Protein AF-A0A0R1HVW6-F1 (afdb_monomer_lite)

pLDDT: mean 89.51, std 16.07, range [41.81, 98.69]

Radius of gyration: 17.13 Å; chains: 1; bounding box: 29×38×64 Å

Secondary structure (DSSP, 8-state):
---SSSS-------PBPGGGS-HHHHHHHHHHHHHHHHHHHHTT--TTGGGSS-HHHHHHHHHHHHHTTTS-HHHHHHHHHHHSHHHHHHHHHHTT--B-TTSSBSSS-HHHHHHHHHHHHHHT-

Organism: NCBI:txid1302272

Structure (mmCIF, N/CA/C/O backbone):
data_AF-A0A0R1HVW6-F1
#
_entry.id   AF-A0A0R1HVW6-F1
#
loop_
_atom_site.group_PDB
_atom_site.id
_atom_site.type_symbol
_atom_site.label_atom_id
_atom_site.label_alt_id
_atom_site.label_comp_id
_atom_site.label_asym_id
_atom_site.label_entity_id
_atom_site.label_seq_id
_atom_site.pdbx_PDB_ins_code
_atom_site.Cartn_x
_atom_site.Cartn_y
_atom_site.Cartn_z
_atom_site.occupancy
_atom_site.B_iso_or_equiv
_atom_site.auth_seq_id
_atom_site.auth_comp_id
_atom_site.auth_asym_id
_atom_site.auth_atom_id
_atom_site.pdbx_PDB_model_num
ATOM 1 N N . MET A 1 1 ? 8.590 -8.593 -50.691 1.00 49.47 1 MET A N 1
ATOM 2 C CA . MET A 1 1 ? 9.335 -8.597 -49.414 1.00 49.47 1 MET A CA 1
ATOM 3 C C . MET A 1 1 ? 9.316 -7.176 -48.836 1.00 49.47 1 MET A C 1
ATOM 5 O O . MET A 1 1 ? 10.301 -6.473 -48.958 1.00 49.47 1 MET A O 1
ATOM 9 N N . LEU A 1 2 ? 8.167 -6.712 -48.315 1.00 50.28 2 LEU A N 1
ATOM 10 C CA . LEU A 1 2 ? 7.961 -5.319 -47.854 1.00 50.28 2 LEU A CA 1
ATOM 11 C C . LEU A 1 2 ? 6.830 -5.217 -46.795 1.00 50.28 2 LEU A C 1
ATOM 13 O O . LEU A 1 2 ? 6.053 -4.275 -46.792 1.00 50.28 2 LEU A O 1
ATOM 17 N N . TYR A 1 3 ? 6.716 -6.203 -45.897 1.00 41.81 3 TYR A N 1
ATOM 18 C CA . TYR A 1 3 ? 5.667 -6.247 -44.855 1.00 41.81 3 TYR A CA 1
ATOM 19 C C . TYR A 1 3 ? 6.234 -6.455 -43.439 1.00 41.81 3 TYR A C 1
ATOM 21 O O . TYR A 1 3 ? 5.666 -7.198 -42.650 1.00 41.81 3 TYR A O 1
ATOM 29 N N . LYS A 1 4 ? 7.396 -5.873 -43.107 1.00 51.12 4 LYS A N 1
ATOM 30 C CA . LYS A 1 4 ? 8.020 -6.088 -41.780 1.00 51.12 4 LYS A CA 1
ATOM 31 C C . LYS A 1 4 ? 8.587 -4.845 -41.080 1.00 51.12 4 LYS A C 1
ATOM 33 O O . LYS A 1 4 ? 9.366 -4.996 -40.152 1.00 51.12 4 LYS A O 1
ATOM 38 N N . LEU A 1 5 ? 8.232 -3.627 -41.494 1.00 48.53 5 LEU A N 1
ATOM 39 C CA . LEU A 1 5 ? 8.921 -2.415 -41.007 1.00 48.53 5 LEU A CA 1
ATOM 40 C C . LEU A 1 5 ? 8.005 -1.261 -40.564 1.00 48.53 5 LEU A C 1
ATOM 42 O O . LEU A 1 5 ? 8.422 -0.107 -40.611 1.00 48.53 5 LEU A O 1
ATOM 46 N N . LYS A 1 6 ? 6.761 -1.522 -40.139 1.00 45.28 6 LYS A N 1
ATOM 47 C CA . LYS A 1 6 ? 5.896 -0.431 -39.638 1.00 45.28 6 LYS A CA 1
ATOM 48 C C . LYS A 1 6 ? 4.909 -0.795 -38.533 1.00 45.28 6 LYS A C 1
ATOM 50 O O . LYS A 1 6 ? 3.967 -0.058 -38.275 1.00 45.28 6 LYS A O 1
ATOM 55 N N . GLU A 1 7 ? 5.155 -1.904 -37.866 1.00 45.38 7 GLU A N 1
ATOM 56 C CA . GLU A 1 7 ? 4.554 -2.219 -36.576 1.00 45.38 7 GLU A CA 1
ATOM 57 C C . GLU A 1 7 ? 5.743 -2.272 -35.603 1.00 45.38 7 GLU A C 1
ATOM 59 O O . GLU A 1 7 ? 6.855 -2.544 -36.054 1.00 45.38 7 GLU A O 1
ATOM 64 N N . TRP A 1 8 ? 5.553 -2.054 -34.304 1.00 43.38 8 TRP A N 1
ATOM 65 C CA . TRP A 1 8 ? 6.618 -2.084 -33.281 1.00 43.38 8 TRP A CA 1
ATOM 66 C C . TRP A 1 8 ? 7.477 -0.809 -33.154 1.00 43.38 8 TRP A C 1
ATOM 68 O O . TRP A 1 8 ? 8.690 -0.868 -32.990 1.00 43.38 8 TRP A O 1
ATOM 78 N N . SER A 1 9 ? 6.848 0.369 -33.128 1.00 44.81 9 SER A N 1
ATOM 79 C CA . SER A 1 9 ? 7.385 1.505 -32.352 1.00 44.81 9 SER A CA 1
ATOM 80 C C . SER A 1 9 ? 6.466 1.871 -31.185 1.00 44.81 9 SER A C 1
ATOM 82 O O . SER A 1 9 ? 6.328 3.040 -30.829 1.00 44.81 9 SER A O 1
ATOM 84 N N . MET A 1 10 ? 5.813 0.869 -30.591 1.00 47.53 10 MET A N 1
ATOM 85 C CA . MET A 1 10 ? 5.357 1.004 -29.217 1.00 47.53 10 MET A CA 1
ATOM 86 C C . MET A 1 10 ? 6.615 0.810 -28.381 1.00 47.53 10 MET A C 1
ATOM 88 O O . MET A 1 10 ? 7.146 -0.297 -28.300 1.00 47.53 10 MET A O 1
ATOM 92 N N . VAL A 1 11 ? 7.162 1.902 -27.851 1.00 47.31 11 VAL A N 1
ATOM 93 C CA . VAL A 1 11 ? 8.126 1.808 -26.757 1.00 47.31 11 VAL A CA 1
ATOM 94 C C . VAL A 1 11 ? 7.380 1.067 -25.654 1.00 47.31 11 VAL A C 1
ATOM 96 O O . VAL A 1 11 ? 6.556 1.667 -24.969 1.00 47.31 11 VAL A O 1
ATOM 99 N N . MET A 1 12 ? 7.587 -0.247 -25.530 1.00 51.22 12 MET A N 1
ATOM 100 C CA . MET A 1 12 ? 7.237 -0.935 -24.297 1.00 51.22 12 MET A CA 1
ATOM 101 C C . MET A 1 12 ? 8.105 -0.255 -23.250 1.00 51.22 12 MET A C 1
ATOM 103 O O . MET A 1 12 ? 9.322 -0.452 -23.242 1.00 51.22 12 MET A O 1
ATOM 107 N N . GLN A 1 13 ? 7.518 0.636 -22.448 1.00 56.88 13 GLN A N 1
ATOM 108 C CA . GLN A 1 13 ? 8.191 1.075 -21.238 1.00 56.88 13 GLN A CA 1
ATOM 109 C C . GLN A 1 13 ? 8.536 -0.201 -20.488 1.00 56.88 13 GLN A C 1
ATOM 111 O O . GLN A 1 13 ? 7.664 -1.020 -20.205 1.00 56.88 13 GLN A O 1
ATOM 116 N N . GLN A 1 14 ? 9.832 -0.423 -20.308 1.00 65.19 14 GLN A N 1
ATOM 117 C CA . GLN A 1 14 ? 10.320 -1.605 -19.630 1.00 65.19 14 GLN A CA 1
ATOM 118 C C . GLN A 1 14 ? 9.778 -1.518 -18.205 1.00 65.19 14 GLN A C 1
ATOM 120 O O . GLN A 1 14 ? 10.087 -0.561 -17.498 1.00 65.19 14 GLN A O 1
ATOM 125 N N . ALA A 1 15 ? 8.886 -2.441 -17.846 1.00 84.56 15 ALA A N 1
ATOM 126 C CA . ALA A 1 15 ? 8.250 -2.430 -16.541 1.00 84.56 15 ALA A CA 1
ATOM 127 C C . ALA A 1 15 ? 9.331 -2.531 -15.457 1.00 84.56 15 ALA A C 1
ATOM 129 O O . ALA A 1 15 ? 10.195 -3.407 -15.513 1.00 84.56 15 ALA A O 1
ATOM 130 N N . MET A 1 16 ? 9.292 -1.602 -14.509 1.00 93.81 16 MET A N 1
ATOM 131 C CA . MET A 1 16 ? 10.230 -1.507 -13.396 1.00 93.81 16 MET A CA 1
ATOM 132 C C . MET A 1 16 ? 9.620 -2.172 -12.166 1.00 93.81 16 MET A C 1
ATOM 134 O O . MET A 1 16 ? 8.414 -2.071 -11.944 1.00 93.81 16 MET A O 1
ATOM 138 N N . LEU A 1 17 ? 10.433 -2.826 -11.343 1.00 96.81 17 LEU A N 1
ATOM 139 C CA . LEU A 1 17 ? 9.992 -3.227 -10.007 1.00 96.81 17 LEU A CA 1
ATOM 140 C C . LEU A 1 17 ? 9.903 -1.997 -9.095 1.00 96.81 17 LEU A C 1
ATOM 142 O O . LEU A 1 17 ? 10.533 -0.969 -9.345 1.00 96.81 17 LEU A O 1
ATOM 146 N N . PHE A 1 18 ? 9.106 -2.094 -8.030 1.00 97.50 18 PHE A N 1
ATOM 147 C CA . PHE A 1 18 ? 8.847 -0.971 -7.125 1.00 97.50 18 PHE A CA 1
ATOM 148 C C . PHE A 1 18 ? 10.130 -0.359 -6.527 1.00 97.50 18 PHE A C 1
ATOM 150 O O . PHE A 1 18 ? 10.253 0.861 -6.411 1.00 97.50 18 PHE A O 1
ATOM 157 N N . ASP A 1 19 ? 11.115 -1.188 -6.182 1.00 96.31 19 ASP A N 1
ATOM 158 C CA . ASP A 1 19 ? 12.400 -0.767 -5.612 1.00 96.31 19 ASP A CA 1
ATOM 159 C C . ASP A 1 19 ? 13.333 -0.075 -6.623 1.00 96.31 19 ASP A C 1
ATOM 161 O O . ASP A 1 19 ? 14.306 0.562 -6.223 1.00 96.31 19 ASP A O 1
ATOM 165 N N . GLN A 1 20 ? 13.017 -0.153 -7.917 1.00 96.88 20 GLN A N 1
ATOM 166 C CA . GLN A 1 20 ? 13.751 0.509 -8.997 1.00 96.88 20 GLN A CA 1
ATOM 167 C C . GLN A 1 20 ? 13.196 1.901 -9.326 1.00 96.88 20 GLN A C 1
ATOM 169 O O . GLN A 1 20 ? 13.842 2.662 -10.048 1.00 96.88 20 GLN A O 1
ATOM 174 N N . LEU A 1 21 ? 11.997 2.228 -8.840 1.00 96.94 21 LEU A N 1
ATOM 175 C CA . LEU A 1 21 ? 11.375 3.534 -9.033 1.00 96.94 21 LEU A CA 1
ATOM 176 C C . LEU A 1 21 ? 12.129 4.629 -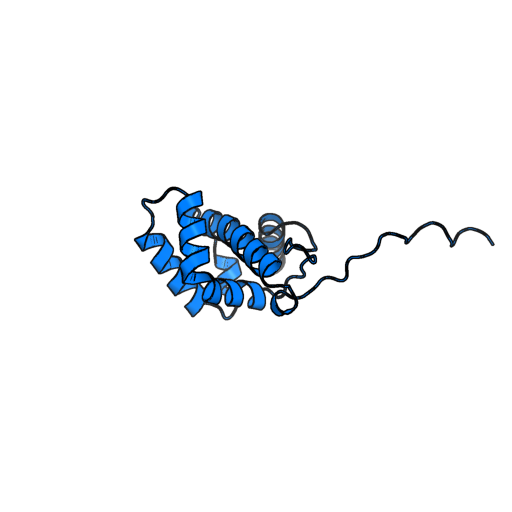8.268 1.00 96.94 21 LEU A C 1
ATOM 178 O O . LEU A 1 21 ? 12.695 4.388 -7.201 1.00 96.94 21 LEU A O 1
ATOM 182 N N . ASP A 1 22 ? 12.081 5.858 -8.785 1.00 97.81 22 ASP A N 1
ATOM 183 C CA . ASP A 1 22 ? 12.529 7.019 -8.018 1.00 97.81 22 ASP A CA 1
ATOM 184 C C . ASP A 1 22 ? 11.586 7.321 -6.839 1.00 97.81 22 ASP A C 1
ATOM 186 O O . ASP A 1 22 ? 10.488 6.769 -6.718 1.00 97.81 22 ASP A O 1
ATOM 190 N N . GLU A 1 23 ? 12.018 8.206 -5.940 1.00 97.31 23 GLU A N 1
ATOM 191 C CA . GLU A 1 23 ? 11.271 8.490 -4.716 1.00 97.31 23 GLU A CA 1
ATOM 192 C C . GLU A 1 23 ? 9.857 9.034 -4.986 1.00 97.31 23 GLU A C 1
ATOM 194 O O . GLU A 1 23 ? 8.902 8.683 -4.285 1.00 97.31 23 GLU A O 1
ATOM 199 N N . GLU A 1 24 ? 9.704 9.881 -6.006 1.00 97.56 24 GLU A N 1
ATOM 200 C CA . GLU A 1 24 ? 8.419 10.486 -6.336 1.00 97.56 24 GLU A CA 1
ATOM 201 C C . GLU A 1 24 ? 7.461 9.442 -6.921 1.00 97.56 24 GLU A C 1
ATOM 203 O O . GLU A 1 24 ? 6.285 9.400 -6.544 1.00 97.56 24 GLU A O 1
ATOM 208 N N . ALA A 1 25 ? 7.960 8.579 -7.803 1.00 97.88 25 ALA A N 1
ATOM 209 C CA . ALA A 1 25 ? 7.229 7.463 -8.378 1.00 97.88 25 ALA A CA 1
ATOM 210 C C . ALA A 1 25 ? 6.835 6.435 -7.308 1.00 97.88 25 ALA A C 1
ATOM 212 O O . ALA A 1 25 ? 5.676 6.022 -7.271 1.00 97.88 25 ALA A O 1
ATOM 213 N N . GLN A 1 26 ? 7.726 6.093 -6.371 1.00 98.50 26 GLN A N 1
ATOM 214 C CA . GLN A 1 26 ? 7.380 5.236 -5.231 1.00 98.50 26 GLN A CA 1
ATOM 215 C C . GLN A 1 26 ? 6.269 5.846 -4.379 1.00 98.50 26 GLN A C 1
ATOM 217 O O . GLN A 1 26 ? 5.331 5.150 -3.995 1.00 98.50 26 GLN A O 1
ATOM 222 N N . ARG A 1 27 ? 6.333 7.152 -4.093 1.00 98.12 27 ARG A N 1
ATOM 223 C CA . ARG A 1 27 ? 5.279 7.836 -3.334 1.00 98.12 27 ARG A CA 1
ATOM 224 C C . ARG A 1 27 ? 3.934 7.779 -4.064 1.00 98.12 27 ARG A C 1
ATOM 226 O O . ARG A 1 27 ? 2.923 7.504 -3.425 1.00 98.12 27 ARG A O 1
ATOM 233 N N . ARG A 1 28 ? 3.913 7.996 -5.386 1.00 98.12 28 ARG A N 1
ATOM 234 C CA . ARG A 1 28 ? 2.687 7.878 -6.200 1.00 98.12 28 ARG A CA 1
ATOM 235 C C . ARG A 1 28 ? 2.136 6.453 -6.208 1.00 98.12 28 ARG A C 1
ATOM 237 O O . ARG A 1 28 ? 0.932 6.276 -6.037 1.00 98.12 28 ARG A O 1
ATOM 244 N N . ALA A 1 29 ? 3.004 5.455 -6.349 1.00 98.44 29 ALA A N 1
ATOM 245 C CA . ALA A 1 29 ? 2.628 4.046 -6.290 1.00 98.44 29 ALA A CA 1
ATOM 246 C C . ALA A 1 29 ? 2.009 3.684 -4.928 1.00 98.44 29 ALA A C 1
ATOM 248 O O . ALA A 1 29 ? 0.944 3.071 -4.884 1.00 98.44 29 ALA A O 1
ATOM 249 N N . VAL A 1 30 ? 2.616 4.138 -3.824 1.00 98.69 30 VAL A N 1
ATOM 250 C CA . VAL A 1 30 ? 2.088 3.962 -2.459 1.00 98.69 30 VAL A CA 1
ATOM 251 C C . VAL A 1 30 ? 0.725 4.630 -2.296 1.00 98.69 30 VAL A C 1
ATOM 253 O O . VAL A 1 30 ? -0.205 3.995 -1.805 1.00 98.69 30 VAL A O 1
ATOM 256 N N . GLN A 1 31 ? 0.573 5.878 -2.742 1.00 98.38 31 GLN A N 1
ATOM 257 C CA . GLN A 1 31 ? -0.699 6.599 -2.654 1.00 98.38 31 GLN A CA 1
ATOM 258 C C . GLN A 1 31 ? -1.811 5.891 -3.444 1.00 98.38 31 GLN A C 1
ATOM 260 O O . GLN A 1 31 ? -2.912 5.699 -2.930 1.00 98.38 31 GLN A O 1
ATOM 265 N N . SER A 1 32 ? -1.517 5.465 -4.677 1.00 98.19 32 SER A N 1
ATOM 266 C CA . SER A 1 32 ? -2.466 4.731 -5.520 1.00 98.19 32 SER A CA 1
ATOM 267 C C . SER A 1 32 ? -2.847 3.379 -4.911 1.00 98.19 32 SER A C 1
ATOM 269 O O . SER A 1 32 ? -4.025 3.022 -4.900 1.00 98.19 32 SER A O 1
ATOM 271 N N . PHE A 1 33 ? -1.877 2.646 -4.360 1.00 98.62 33 PHE A N 1
ATOM 272 C CA . PHE A 1 33 ? -2.142 1.381 -3.682 1.00 98.62 33 PHE A CA 1
ATOM 273 C C . PHE A 1 33 ? -2.996 1.574 -2.427 1.00 98.62 33 PHE A C 1
ATOM 275 O O . PHE A 1 33 ? -3.927 0.807 -2.214 1.00 98.62 33 PHE A O 1
ATOM 282 N N . LEU A 1 34 ? -2.741 2.609 -1.619 1.00 98.50 34 LEU A N 1
ATOM 283 C CA . LEU A 1 34 ? -3.527 2.894 -0.414 1.00 98.50 34 LEU A CA 1
ATOM 284 C C . LEU A 1 34 ? -4.996 3.194 -0.725 1.00 98.50 34 LEU A C 1
ATOM 286 O O . LEU A 1 34 ? -5.873 2.722 -0.008 1.00 98.50 34 LEU A O 1
ATOM 290 N N . GLN A 1 35 ? -5.286 3.918 -1.808 1.00 97.81 35 GLN A N 1
ATOM 291 C CA . GLN A 1 35 ? -6.671 4.155 -2.239 1.00 97.81 35 GLN A CA 1
ATOM 292 C C . GLN A 1 35 ? -7.410 2.839 -2.521 1.00 97.81 35 GLN A C 1
ATOM 294 O O . GLN A 1 35 ? -8.527 2.632 -2.046 1.00 97.81 35 GLN A O 1
ATOM 299 N N . PHE A 1 36 ? -6.757 1.927 -3.242 1.00 97.75 36 PHE A N 1
ATOM 300 C CA . PHE A 1 36 ? -7.259 0.576 -3.482 1.00 97.75 36 PHE A CA 1
ATOM 301 C C . PHE A 1 36 ? -7.400 -0.224 -2.173 1.00 97.75 36 PHE A C 1
ATOM 303 O O . PHE A 1 36 ? -8.464 -0.777 -1.886 1.00 97.75 36 PHE A O 1
ATOM 310 N N . TYR A 1 37 ? -6.354 -0.239 -1.347 1.00 98.00 37 TYR A N 1
ATOM 311 C CA . TYR A 1 37 ? -6.291 -1.001 -0.103 1.00 98.00 37 TYR A CA 1
ATOM 312 C C . TYR A 1 37 ? -7.416 -0.607 0.854 1.00 98.00 37 TYR A C 1
ATOM 314 O O . TYR A 1 37 ? -8.081 -1.473 1.414 1.00 98.00 37 TYR A O 1
ATOM 322 N N . LEU A 1 38 ? -7.689 0.691 1.006 1.00 97.12 38 LEU A N 1
ATOM 323 C CA . LEU A 1 38 ? -8.761 1.192 1.868 1.00 97.12 38 LEU A CA 1
ATOM 324 C C . LEU A 1 38 ? -10.154 0.806 1.356 1.00 97.12 38 LEU A C 1
ATOM 326 O O . LEU A 1 38 ? -11.032 0.464 2.153 1.00 97.12 38 LEU A O 1
ATOM 330 N N . ASN A 1 39 ? -10.368 0.817 0.036 1.00 95.38 39 ASN A N 1
ATOM 331 C CA . ASN A 1 39 ? -11.627 0.353 -0.548 1.00 95.38 39 ASN A CA 1
ATOM 332 C C . ASN A 1 39 ? -11.868 -1.138 -0.245 1.00 95.38 39 ASN A C 1
ATOM 334 O O . ASN A 1 39 ? -12.968 -1.536 0.157 1.00 95.38 39 ASN A O 1
ATOM 338 N N . ARG A 1 40 ? -10.815 -1.949 -0.367 1.00 96.25 40 ARG A N 1
ATOM 339 C CA . ARG A 1 40 ? -10.817 -3.379 -0.043 1.00 96.25 40 ARG A CA 1
ATOM 340 C C . ARG A 1 40 ? -10.966 -3.660 1.452 1.00 96.25 40 ARG A C 1
ATOM 342 O O . ARG A 1 40 ? -11.782 -4.493 1.838 1.00 96.25 40 ARG A O 1
ATOM 349 N N . PHE A 1 41 ? -10.287 -2.898 2.304 1.00 95.56 41 PHE A N 1
ATOM 350 C CA . PHE A 1 41 ? -10.427 -2.977 3.757 1.00 95.56 41 PHE A CA 1
ATOM 351 C C . PHE A 1 41 ? -11.879 -2.730 4.195 1.00 95.56 41 PHE A C 1
ATOM 353 O O . PHE A 1 41 ? -12.455 -3.526 4.933 1.00 95.56 41 PHE A O 1
ATOM 360 N N . ARG A 1 42 ? -12.524 -1.678 3.668 1.00 93.81 42 ARG A N 1
ATOM 361 C CA . ARG A 1 42 ? -13.924 -1.332 3.984 1.00 93.81 42 ARG A CA 1
ATOM 362 C C . ARG A 1 42 ? -14.927 -2.411 3.568 1.00 93.81 42 ARG A C 1
ATOM 364 O O . ARG A 1 42 ? -15.988 -2.533 4.175 1.00 93.81 42 ARG A O 1
ATOM 371 N N . THR A 1 43 ? -14.611 -3.165 2.521 1.00 93.81 43 THR A N 1
ATOM 372 C CA . THR A 1 43 ? -15.446 -4.259 2.005 1.00 93.81 43 THR A CA 1
ATOM 373 C C . THR A 1 43 ? -15.046 -5.622 2.573 1.00 93.81 43 THR A C 1
ATOM 375 O O . THR A 1 43 ? -15.578 -6.639 2.136 1.00 93.81 43 THR A O 1
ATOM 378 N N . ASN A 1 44 ? -14.140 -5.652 3.562 1.00 91.62 44 ASN A N 1
ATOM 379 C CA . ASN A 1 44 ? -13.576 -6.867 4.151 1.00 91.62 44 ASN A CA 1
ATOM 380 C C . ASN A 1 44 ? -13.060 -7.851 3.083 1.00 91.62 44 ASN A C 1
ATOM 382 O O . ASN A 1 44 ? -13.279 -9.055 3.183 1.00 91.62 44 ASN A O 1
ATOM 386 N N . SER A 1 45 ? -12.437 -7.304 2.037 1.00 93.50 45 SER A N 1
ATOM 387 C CA . SER A 1 45 ? -12.004 -8.019 0.834 1.00 93.50 45 SER A CA 1
ATOM 388 C C . SER A 1 45 ? -10.488 -7.885 0.649 1.00 93.50 45 SER A C 1
ATOM 390 O O . SER A 1 45 ? -10.032 -7.227 -0.283 1.00 93.50 45 SER A O 1
ATOM 392 N N . LEU A 1 46 ? -9.703 -8.401 1.601 1.00 95.56 46 LEU A N 1
ATOM 393 C CA . LEU A 1 46 ? -8.227 -8.382 1.578 1.00 95.56 46 LEU A CA 1
ATOM 394 C C . LEU A 1 46 ? -7.616 -9.793 1.497 1.00 95.56 46 LEU A C 1
ATOM 396 O O . LEU A 1 46 ? -6.405 -9.961 1.637 1.00 95.56 46 LEU A O 1
ATOM 400 N N . GLU A 1 47 ? -8.436 -10.818 1.281 1.00 93.50 47 GLU A N 1
ATOM 401 C CA . GLU A 1 47 ? -8.053 -12.229 1.282 1.00 93.50 47 GLU A CA 1
ATOM 402 C C . GLU A 1 47 ? -6.950 -12.557 0.272 1.00 93.50 47 GLU A C 1
ATOM 404 O O . GLU A 1 47 ? -6.055 -13.333 0.598 1.00 93.50 47 GLU A O 1
ATOM 409 N N . ILE A 1 48 ? -6.929 -11.919 -0.903 1.00 94.75 48 ILE A N 1
ATOM 410 C CA . ILE A 1 48 ? -5.859 -12.145 -1.889 1.00 94.75 48 ILE A CA 1
ATOM 411 C C . ILE A 1 48 ? -4.501 -11.708 -1.332 1.00 94.75 48 ILE A C 1
ATOM 413 O O . ILE A 1 48 ? -3.501 -12.398 -1.520 1.00 94.75 48 ILE A O 1
ATOM 417 N N . LEU A 1 49 ? -4.452 -10.592 -0.597 1.00 95.44 49 LEU A N 1
ATOM 418 C CA . LEU A 1 49 ? -3.203 -10.090 -0.020 1.00 95.44 49 LEU A CA 1
ATOM 419 C C . LEU A 1 49 ? -2.656 -11.026 1.069 1.00 95.44 49 LEU A C 1
ATOM 421 O O . LEU A 1 49 ? -1.446 -11.083 1.269 1.00 95.44 49 LEU A O 1
ATOM 425 N N . SER A 1 50 ? -3.519 -11.817 1.717 1.00 90.81 50 SER A N 1
ATOM 426 C CA . SER A 1 50 ? -3.101 -12.792 2.734 1.00 90.81 50 SER A CA 1
ATOM 427 C C . SER A 1 50 ? -2.293 -13.973 2.179 1.00 90.81 50 SER A C 1
ATOM 429 O O . SER A 1 50 ? -1.620 -14.664 2.940 1.00 90.81 50 SER A O 1
ATOM 431 N N . ALA A 1 51 ? -2.306 -14.188 0.857 1.00 93.00 51 ALA A N 1
ATOM 432 C CA . ALA A 1 51 ? -1.470 -15.190 0.197 1.00 93.00 51 ALA A CA 1
ATOM 433 C C . ALA A 1 51 ? 0.015 -14.779 0.106 1.00 93.00 51 AL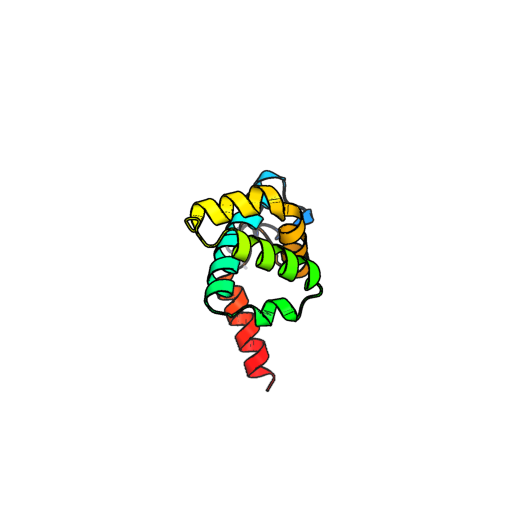A A C 1
ATOM 435 O O . ALA A 1 51 ? 0.864 -15.598 -0.254 1.00 93.00 51 ALA A O 1
ATOM 436 N N . TYR A 1 52 ? 0.339 -13.524 0.429 1.00 95.81 52 TYR A N 1
ATOM 437 C CA . TYR A 1 52 ? 1.688 -12.967 0.375 1.00 95.81 52 TYR A CA 1
ATOM 438 C C . TYR A 1 52 ? 2.298 -12.866 1.784 1.00 95.81 52 TYR A C 1
ATOM 440 O O . TYR A 1 52 ? 1.571 -12.729 2.771 1.00 95.81 52 TYR A O 1
ATOM 448 N N . PRO A 1 53 ? 3.639 -12.896 1.920 1.00 96.25 53 PRO A N 1
ATOM 449 C CA . PRO A 1 53 ? 4.324 -12.856 3.215 1.00 96.25 53 PRO A CA 1
ATOM 450 C C . PRO A 1 53 ? 4.376 -11.429 3.795 1.00 96.25 53 PRO A C 1
ATOM 452 O O . PRO A 1 53 ? 5.451 -10.887 4.033 1.00 96.25 53 PRO A O 1
ATOM 455 N N . VAL A 1 54 ? 3.209 -10.813 3.987 1.00 97.62 54 VAL A N 1
ATOM 456 C CA . VAL A 1 54 ? 3.037 -9.397 4.371 1.00 97.62 54 VAL A CA 1
ATOM 457 C C . VAL A 1 54 ? 2.070 -9.221 5.542 1.00 97.62 54 VAL A C 1
ATOM 459 O O . VAL A 1 54 ? 1.544 -8.134 5.771 1.00 97.62 54 VAL A O 1
ATOM 462 N N . GLN A 1 55 ? 1.795 -10.306 6.275 1.00 97.44 55 GLN A N 1
ATOM 463 C CA . GLN A 1 55 ? 0.818 -10.315 7.363 1.00 97.44 55 GLN A CA 1
ATOM 464 C C . GLN A 1 55 ? 1.116 -9.228 8.402 1.00 97.44 55 GLN A C 1
ATOM 466 O O . GLN A 1 55 ? 0.219 -8.476 8.766 1.00 97.44 55 GLN A O 1
ATOM 471 N N . TYR A 1 56 ? 2.374 -9.115 8.841 1.00 98.00 56 TYR A N 1
ATOM 472 C CA . TYR A 1 56 ? 2.776 -8.108 9.821 1.00 98.00 56 TYR A CA 1
ATOM 473 C C . TYR A 1 56 ? 2.516 -6.688 9.304 1.00 98.00 56 TYR A C 1
ATOM 475 O O . TYR A 1 56 ? 1.905 -5.877 9.995 1.00 98.00 56 TYR A O 1
ATOM 483 N N . GLU A 1 57 ? 2.945 -6.390 8.077 1.00 98.56 57 GLU A N 1
ATOM 484 C CA . GLU A 1 57 ? 2.733 -5.090 7.450 1.00 98.56 57 GLU A CA 1
ATOM 485 C C . GLU A 1 57 ? 1.242 -4.753 7.325 1.00 98.56 57 GLU A C 1
ATOM 487 O O . GLU A 1 57 ? 0.837 -3.646 7.675 1.00 98.56 57 GLU A O 1
ATOM 492 N N . MET A 1 58 ? 0.420 -5.708 6.880 1.00 98.19 58 MET A N 1
ATOM 493 C CA . MET A 1 58 ? -1.028 -5.530 6.777 1.00 98.19 58 MET A CA 1
ATOM 494 C C . MET A 1 58 ? -1.681 -5.300 8.139 1.00 98.19 58 ME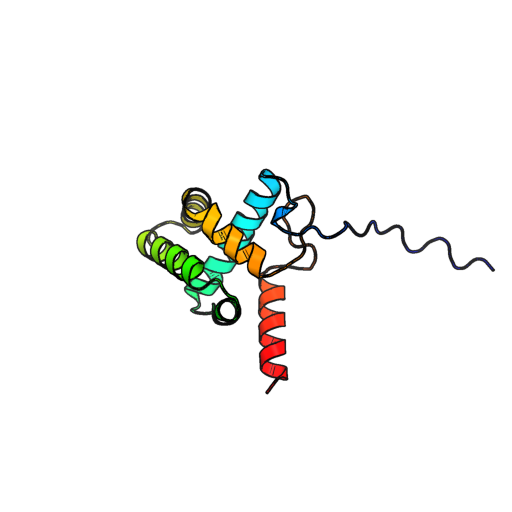T A C 1
ATOM 496 O O . MET A 1 58 ? -2.546 -4.439 8.258 1.00 98.19 58 MET A O 1
ATOM 500 N N . GLU A 1 59 ? -1.289 -6.049 9.170 1.00 98.12 59 GLU A N 1
ATOM 501 C CA . GLU A 1 59 ? -1.831 -5.895 10.522 1.00 98.12 59 GLU A CA 1
ATOM 502 C C . GLU A 1 59 ? -1.537 -4.507 11.097 1.00 98.12 59 GLU A C 1
ATOM 504 O O . GLU A 1 59 ? -2.430 -3.898 11.686 1.00 98.12 59 GLU A O 1
ATOM 509 N N . GLN A 1 60 ? -0.327 -3.980 10.884 1.00 98.56 60 GLN A N 1
ATOM 510 C CA . GLN A 1 60 ? 0.027 -2.623 11.308 1.00 98.56 60 GLN A CA 1
ATOM 511 C C . GLN A 1 60 ? -0.772 -1.562 10.536 1.00 98.56 60 GLN A C 1
ATOM 513 O O . GLN A 1 60 ? -1.444 -0.745 11.157 1.00 98.56 60 GLN A O 1
ATOM 518 N N . VAL A 1 61 ? -0.816 -1.638 9.201 1.00 98.31 61 VAL A N 1
ATOM 519 C CA . VAL A 1 61 ? -1.606 -0.690 8.390 1.00 98.31 61 VAL A CA 1
ATOM 520 C C . VAL A 1 61 ? -3.091 -0.743 8.772 1.00 98.31 61 VAL A C 1
ATOM 522 O O . VAL A 1 61 ? -3.738 0.288 8.927 1.00 98.31 61 VAL A O 1
ATOM 525 N N . ASN A 1 62 ? -3.649 -1.937 8.988 1.00 98.00 62 ASN A N 1
ATOM 526 C CA . ASN A 1 62 ? -5.038 -2.103 9.425 1.00 98.00 62 ASN A CA 1
ATOM 527 C C . ASN A 1 62 ? -5.291 -1.479 10.801 1.00 98.00 62 ASN A C 1
ATOM 529 O O . ASN A 1 62 ? -6.342 -0.872 11.017 1.00 98.00 62 ASN A O 1
ATOM 533 N N . HIS A 1 63 ? -4.346 -1.626 11.730 1.00 98.12 63 HIS A N 1
ATOM 534 C CA . HIS A 1 63 ? -4.425 -0.994 13.041 1.00 98.12 63 HIS A CA 1
ATOM 535 C C . HIS A 1 63 ? -4.506 0.531 12.914 1.00 98.12 63 HIS A C 1
ATOM 537 O O . HIS A 1 63 ? -5.409 1.150 13.484 1.00 98.12 63 HIS A O 1
ATOM 543 N N . ASP A 1 64 ? -3.634 1.125 12.102 1.00 97.88 64 ASP A N 1
ATOM 544 C CA . ASP A 1 64 ? -3.577 2.573 11.914 1.00 97.88 64 ASP A CA 1
ATOM 545 C C . ASP A 1 64 ? -4.793 3.121 11.156 1.00 97.88 64 ASP A C 1
ATOM 547 O O . ASP A 1 64 ? -5.301 4.196 11.498 1.00 97.88 64 ASP A O 1
ATOM 551 N N . VAL A 1 65 ? -5.356 2.354 10.217 1.00 97.50 65 VAL A N 1
ATOM 552 C CA . VAL A 1 65 ? -6.656 2.654 9.595 1.00 97.50 65 VAL A CA 1
ATOM 553 C C . VAL A 1 65 ? -7.763 2.737 10.644 1.00 97.50 65 VAL A C 1
ATOM 555 O O . VAL A 1 65 ? -8.521 3.707 10.659 1.00 97.50 65 VAL A O 1
ATOM 558 N N . VAL A 1 66 ? -7.849 1.763 11.554 1.00 97.19 66 VAL A N 1
ATOM 559 C CA . VAL A 1 66 ? -8.877 1.742 12.608 1.00 97.19 66 VAL A CA 1
ATOM 560 C C . VAL A 1 66 ? -8.710 2.912 13.578 1.00 97.19 66 VAL A C 1
ATOM 562 O O . VAL A 1 66 ? -9.704 3.548 13.941 1.00 97.19 66 VAL A O 1
ATOM 565 N N . LEU A 1 67 ? -7.476 3.248 13.968 1.00 96.88 67 LEU A N 1
ATOM 566 C CA . LEU A 1 67 ? -7.209 4.395 14.843 1.00 96.88 67 LEU A CA 1
ATOM 567 C C . LEU A 1 67 ? -7.602 5.735 14.208 1.00 96.88 67 LEU A C 1
ATOM 569 O O . LEU A 1 67 ? -7.939 6.680 14.922 1.00 96.88 67 LEU A O 1
ATOM 573 N N . ASN A 1 68 ? -7.586 5.815 12.877 1.00 95.25 68 ASN A N 1
ATOM 574 C CA . ASN A 1 68 ? -7.841 7.035 12.118 1.00 95.25 68 ASN A CA 1
ATOM 575 C C . ASN A 1 68 ? -9.161 7.002 11.323 1.00 95.25 68 ASN A C 1
ATOM 577 O O . ASN A 1 68 ? -9.388 7.874 10.487 1.00 95.25 68 ASN A O 1
ATOM 581 N N . GLN A 1 69 ? -10.061 6.052 11.599 1.00 91.06 69 GLN A N 1
ATOM 582 C CA . GLN A 1 69 ? -11.283 5.806 10.811 1.00 91.06 69 GLN A CA 1
ATOM 583 C C . GLN A 1 69 ? -12.286 6.975 10.760 1.00 91.06 69 GLN A C 1
ATOM 585 O O . GLN A 1 69 ? -13.213 6.960 9.955 1.00 91.06 69 GLN A O 1
ATOM 590 N N . SER A 1 70 ? -12.145 7.971 11.638 1.00 93.25 70 SER A N 1
ATOM 591 C CA . SER A 1 70 ? -12.980 9.178 11.642 1.00 93.25 70 SER A CA 1
AT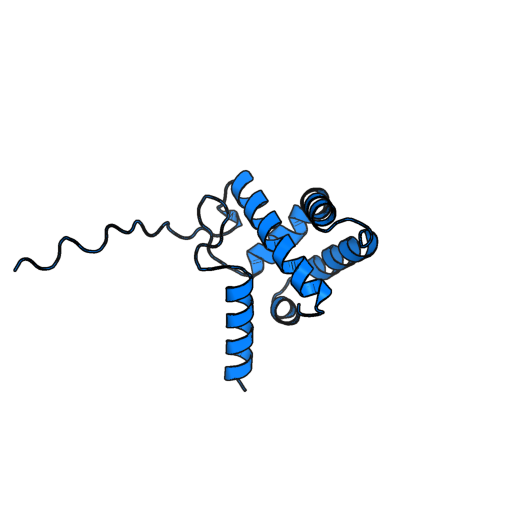OM 592 C C . SER A 1 70 ? -12.544 10.230 10.615 1.00 93.25 70 SER A C 1
ATOM 594 O O . SER A 1 70 ? -13.275 11.201 10.405 1.00 93.25 70 SER A O 1
ATOM 596 N N . ARG A 1 71 ? -11.364 10.069 10.001 1.00 92.44 71 ARG A N 1
ATOM 597 C CA . ARG A 1 71 ? -10.831 10.978 8.977 1.00 92.44 71 ARG A CA 1
ATOM 598 C C . ARG A 1 71 ? -11.564 10.823 7.652 1.00 92.44 71 ARG A C 1
ATOM 600 O O . ARG A 1 71 ? -12.112 9.762 7.353 1.00 92.44 71 ARG A O 1
ATOM 607 N N . GLN A 1 72 ? -11.529 11.874 6.834 1.00 93.56 72 GLN A N 1
ATOM 608 C CA . GLN A 1 72 ? -11.964 11.745 5.444 1.00 93.56 72 GLN A CA 1
ATOM 609 C C . GLN A 1 72 ? -11.012 10.819 4.668 1.00 93.56 72 GLN A C 1
ATOM 611 O O . GLN A 1 72 ? -9.833 10.730 5.026 1.00 93.56 72 GLN A O 1
ATOM 616 N N . PRO A 1 73 ? -11.485 10.129 3.614 1.00 90.69 73 PRO A N 1
ATOM 617 C CA . PRO A 1 73 ? -10.670 9.168 2.871 1.00 90.69 73 PRO A CA 1
ATOM 618 C C . PRO A 1 73 ? -9.335 9.736 2.379 1.00 90.69 73 PRO A C 1
ATOM 620 O O . PRO A 1 73 ? -8.304 9.081 2.509 1.00 90.69 73 PRO A O 1
ATOM 623 N N . GLU A 1 74 ? -9.331 10.962 1.860 1.00 92.94 74 GLU A N 1
ATOM 624 C CA . GLU A 1 74 ? -8.128 11.622 1.353 1.00 92.94 74 GLU A CA 1
ATOM 625 C C . GLU A 1 74 ? -7.137 11.933 2.483 1.00 92.94 74 GLU A C 1
ATOM 627 O O . GLU A 1 74 ? -5.949 11.640 2.364 1.00 92.94 74 GLU A O 1
ATOM 632 N N . GLU A 1 75 ? -7.630 12.439 3.616 1.00 95.56 75 GLU A N 1
ATOM 633 C CA . GLU A 1 75 ? -6.810 12.720 4.802 1.00 95.56 75 GLU A CA 1
ATOM 634 C C . GLU A 1 75 ? -6.218 11.441 5.404 1.00 95.56 75 GLU A C 1
ATOM 636 O O . GLU A 1 75 ? -5.103 11.451 5.927 1.00 95.56 75 GLU A O 1
ATOM 641 N N . LEU A 1 76 ? -6.963 10.334 5.348 1.00 96.44 76 LEU A N 1
ATOM 642 C CA . LEU A 1 76 ? -6.485 9.034 5.797 1.00 96.44 76 LEU A CA 1
ATOM 643 C C . LEU A 1 76 ? -5.365 8.519 4.888 1.00 96.44 76 LEU A C 1
ATOM 645 O O . LEU A 1 76 ? -4.347 8.057 5.394 1.00 96.44 76 LEU A O 1
ATOM 649 N N . VAL A 1 77 ? -5.510 8.635 3.565 1.00 97.12 77 VAL A N 1
ATOM 650 C CA . VAL A 1 77 ? -4.437 8.272 2.626 1.00 97.12 77 VAL A CA 1
ATOM 651 C C . VAL A 1 77 ? -3.183 9.098 2.900 1.00 97.12 77 VAL A C 1
ATOM 653 O O . VAL A 1 77 ? -2.107 8.519 3.026 1.00 97.12 77 VAL A O 1
ATOM 656 N N . ASP A 1 78 ? -3.305 10.417 3.050 1.00 96.12 78 ASP A N 1
ATOM 657 C CA . ASP A 1 78 ? -2.156 11.287 3.325 1.00 96.12 78 ASP A CA 1
ATOM 658 C C . ASP A 1 78 ? -1.466 10.925 4.650 1.00 96.12 78 ASP A C 1
ATOM 660 O O . ASP A 1 78 ? -0.235 10.858 4.716 1.00 96.12 78 ASP A O 1
ATOM 664 N N . GLN A 1 79 ? -2.247 10.611 5.690 1.00 96.19 79 GLN A N 1
ATOM 665 C CA . GLN A 1 79 ? -1.735 10.134 6.976 1.00 96.19 79 GLN A CA 1
ATOM 666 C C . GLN A 1 79 ? -0.943 8.824 6.819 1.00 96.19 79 GLN A C 1
ATOM 668 O O . GLN A 1 79 ? 0.176 8.715 7.320 1.00 96.19 79 GLN A O 1
ATOM 673 N N . LEU A 1 80 ? -1.480 7.841 6.096 1.00 97.75 80 LEU A N 1
ATOM 674 C CA . LEU A 1 80 ? -0.820 6.547 5.885 1.00 97.75 80 LEU A CA 1
ATOM 675 C C . LEU A 1 80 ? 0.412 6.676 4.973 1.00 97.75 80 LEU A C 1
ATOM 677 O O . LEU A 1 80 ? 1.424 6.019 5.198 1.00 97.75 80 LEU A O 1
ATOM 681 N N . VAL A 1 81 ? 0.396 7.572 3.981 1.00 97.56 81 VAL A N 1
ATOM 682 C CA . VAL A 1 81 ? 1.593 7.898 3.184 1.00 97.56 81 VAL A CA 1
ATOM 683 C C . VAL A 1 81 ? 2.678 8.526 4.065 1.00 97.56 81 VAL A C 1
ATOM 685 O O . VAL A 1 81 ? 3.860 8.256 3.863 1.00 97.56 81 VAL A O 1
ATOM 688 N N . ALA A 1 82 ? 2.319 9.361 5.038 1.00 96.31 82 ALA A N 1
ATOM 689 C CA . ALA A 1 82 ? 3.297 10.005 5.910 1.00 96.31 82 ALA A CA 1
ATOM 690 C C . ALA A 1 82 ? 3.909 9.041 6.942 1.00 96.31 82 ALA A C 1
ATOM 692 O O . ALA A 1 82 ? 5.106 9.129 7.220 1.00 96.31 82 ALA A O 1
ATOM 693 N N . HIS A 1 83 ? 3.111 8.126 7.495 1.00 96.19 83 HIS A N 1
ATOM 694 C CA . HIS A 1 83 ? 3.514 7.295 8.634 1.00 96.19 83 HIS A CA 1
ATOM 695 C C . HIS A 1 83 ? 3.854 5.848 8.258 1.00 96.19 83 HIS A C 1
ATOM 697 O O . HIS A 1 83 ? 4.820 5.291 8.784 1.00 96.19 83 HIS A O 1
ATOM 703 N N . ASP A 1 84 ? 3.168 5.287 7.262 1.00 97.75 84 ASP A N 1
ATOM 704 C CA . ASP A 1 84 ? 3.197 3.848 6.980 1.00 97.75 84 ASP A CA 1
ATOM 705 C C . ASP A 1 84 ? 3.827 3.529 5.628 1.00 97.75 84 ASP A C 1
ATOM 707 O O . ASP A 1 84 ? 3.870 2.370 5.214 1.00 97.75 84 ASP A O 1
ATOM 711 N N . ARG A 1 85 ? 4.382 4.529 4.927 1.00 97.69 85 ARG A N 1
ATOM 712 C CA . ARG A 1 85 ? 4.998 4.345 3.601 1.00 97.69 85 ARG A CA 1
ATOM 713 C C . ARG A 1 85 ? 5.958 3.164 3.557 1.00 97.69 85 ARG A C 1
ATOM 715 O O . ARG A 1 85 ? 5.987 2.466 2.548 1.00 97.69 85 ARG A O 1
ATOM 722 N N . SER A 1 86 ? 6.739 2.928 4.611 1.00 98.06 86 SER A N 1
ATOM 723 C CA . SER A 1 86 ? 7.691 1.812 4.651 1.00 98.06 86 SER A CA 1
ATOM 724 C C . SER A 1 86 ? 6.997 0.445 4.704 1.00 98.06 86 SER A C 1
ATOM 726 O O . SER A 1 86 ? 7.418 -0.468 3.995 1.00 98.06 86 SER A O 1
ATOM 728 N N . LEU A 1 87 ? 5.913 0.317 5.474 1.00 98.56 87 LEU A N 1
ATOM 729 C CA . LEU A 1 87 ? 5.088 -0.890 5.558 1.00 98.56 87 LEU A CA 1
ATOM 730 C C . LEU A 1 87 ? 4.375 -1.133 4.228 1.00 98.56 87 LEU A C 1
ATOM 732 O O . LEU A 1 87 ? 4.488 -2.208 3.647 1.00 98.56 87 LEU A O 1
ATOM 736 N N . VAL A 1 88 ? 3.733 -0.100 3.681 1.00 98.62 88 VAL A N 1
ATOM 737 C CA . VAL A 1 88 ? 3.015 -0.193 2.405 1.00 98.62 88 VAL A CA 1
ATOM 738 C C . VAL A 1 88 ? 3.963 -0.524 1.251 1.00 98.62 88 VAL A C 1
ATOM 740 O O . VAL A 1 88 ? 3.643 -1.360 0.412 1.00 98.62 88 VAL A O 1
ATOM 743 N N . SER A 1 89 ? 5.164 0.058 1.232 1.00 98.56 89 SER A N 1
ATOM 744 C CA . SER A 1 89 ? 6.199 -0.271 0.241 1.00 98.56 89 SER A CA 1
ATOM 745 C C . SER A 1 89 ? 6.561 -1.755 0.256 1.00 98.56 89 SER A C 1
ATOM 747 O O . SER A 1 89 ? 6.729 -2.358 -0.798 1.00 98.56 89 SER A O 1
ATOM 749 N N . ARG A 1 90 ? 6.661 -2.368 1.441 1.00 98.56 90 ARG A N 1
ATOM 750 C CA . ARG A 1 90 ? 6.945 -3.805 1.564 1.00 98.56 90 ARG A CA 1
ATOM 751 C C . ARG A 1 90 ? 5.795 -4.658 1.050 1.00 98.56 90 ARG A C 1
ATOM 753 O O . ARG A 1 90 ? 6.063 -5.645 0.369 1.00 98.56 90 ARG A O 1
ATOM 760 N N . ILE A 1 91 ? 4.550 -4.250 1.318 1.00 98.50 91 ILE A N 1
ATOM 761 C CA . ILE A 1 91 ? 3.370 -4.906 0.745 1.00 98.50 91 ILE A CA 1
ATOM 762 C C . ILE A 1 91 ? 3.470 -4.873 -0.780 1.00 98.50 91 ILE A C 1
ATOM 764 O O . ILE A 1 91 ? 3.480 -5.925 -1.409 1.00 98.50 91 ILE A O 1
ATOM 768 N N . ILE A 1 92 ? 3.634 -3.684 -1.368 1.00 98.50 92 ILE A N 1
ATOM 769 C CA . ILE A 1 92 ? 3.697 -3.501 -2.823 1.00 98.50 92 ILE A CA 1
ATOM 770 C C . ILE A 1 92 ? 4.831 -4.322 -3.450 1.00 98.50 92 ILE A C 1
ATOM 772 O O . ILE A 1 92 ? 4.607 -5.008 -4.448 1.00 98.50 92 ILE A O 1
ATOM 776 N N . SER A 1 93 ? 6.029 -4.299 -2.863 1.00 98.25 93 SER A N 1
ATOM 777 C CA . SER A 1 93 ? 7.167 -5.082 -3.356 1.00 98.25 93 SER A CA 1
ATOM 778 C C . SER A 1 93 ? 6.894 -6.588 -3.347 1.00 98.25 93 SER A C 1
ATOM 780 O O . SER A 1 93 ? 7.296 -7.283 -4.278 1.00 98.25 93 SER A O 1
ATOM 782 N N . ALA A 1 94 ? 6.181 -7.105 -2.341 1.00 97.81 94 ALA A N 1
ATOM 783 C CA . ALA A 1 94 ? 5.844 -8.526 -2.261 1.00 97.81 94 ALA A CA 1
ATOM 784 C C . ALA A 1 94 ? 4.858 -8.979 -3.354 1.00 97.81 94 ALA A C 1
ATOM 786 O O . ALA A 1 94 ? 4.867 -10.152 -3.727 1.00 97.81 94 ALA A O 1
ATOM 787 N N . LEU A 1 95 ? 4.047 -8.064 -3.901 1.00 96.50 95 LEU A N 1
ATOM 788 C CA . LEU A 1 95 ? 3.105 -8.365 -4.988 1.00 96.50 95 LEU A CA 1
ATOM 789 C C . LEU A 1 95 ? 3.797 -8.560 -6.344 1.00 96.50 95 LEU A C 1
ATOM 791 O O . LEU A 1 95 ? 3.166 -9.058 -7.278 1.00 96.50 95 LEU A O 1
ATOM 795 N N . ASN A 1 96 ? 5.073 -8.166 -6.457 1.00 95.56 96 ASN A N 1
ATOM 796 C CA . ASN A 1 96 ? 5.914 -8.335 -7.644 1.00 95.56 96 ASN A CA 1
ATOM 797 C C . ASN A 1 96 ? 5.248 -7.838 -8.945 1.00 95.56 96 ASN A C 1
ATOM 799 O O . ASN A 1 96 ? 5.313 -8.490 -9.988 1.00 95.56 96 ASN A O 1
ATOM 803 N N . GLN A 1 97 ? 4.564 -6.693 -8.865 1.00 96.38 97 GLN A N 1
ATOM 804 C CA . GLN A 1 97 ? 3.955 -6.039 -10.021 1.00 96.38 97 GLN A CA 1
ATOM 805 C C . GLN A 1 97 ? 4.947 -5.097 -10.710 1.00 96.38 97 GLN A C 1
ATOM 807 O O . GLN A 1 97 ? 5.835 -4.528 -10.073 1.00 96.38 97 GLN A O 1
ATOM 812 N N . GLY A 1 98 ? 4.784 -4.932 -12.022 1.00 96.69 98 GLY A N 1
ATOM 813 C CA . GLY A 1 98 ? 5.581 -4.005 -12.817 1.00 96.69 98 GLY A CA 1
ATOM 814 C C . GLY A 1 98 ? 4.981 -2.601 -12.832 1.00 96.69 98 GLY A C 1
ATOM 815 O O . GLY A 1 98 ? 3.764 -2.447 -12.943 1.00 96.69 98 GLY A O 1
ATOM 816 N N . PHE A 1 99 ? 5.833 -1.581 -12.812 1.00 97.19 99 PHE A N 1
ATOM 817 C CA . PHE A 1 99 ? 5.470 -0.168 -12.788 1.00 97.19 99 PHE A CA 1
ATOM 818 C C . PHE A 1 99 ? 6.063 0.598 -13.973 1.00 97.19 99 PHE A C 1
ATOM 820 O O . PHE A 1 99 ? 7.140 0.283 -14.480 1.00 97.19 99 PHE A O 1
ATOM 827 N N . MET A 1 100 ? 5.357 1.638 -14.401 1.00 96.50 100 MET A N 1
ATOM 828 C CA . MET A 1 100 ? 5.895 2.694 -15.255 1.00 96.50 100 MET A CA 1
ATOM 829 C C . MET A 1 100 ? 6.784 3.629 -14.426 1.00 96.50 100 MET A C 1
ATOM 831 O O . MET A 1 100 ? 6.636 3.733 -13.208 1.00 96.50 100 MET A O 1
ATOM 835 N N . SER A 1 101 ? 7.653 4.400 -15.085 1.00 95.56 101 SER A N 1
ATOM 836 C CA . SER A 1 101 ? 8.571 5.331 -14.405 1.00 95.56 101 SER A CA 1
ATOM 837 C C . SER A 1 101 ? 7.870 6.438 -13.604 1.00 95.56 101 SER A C 1
ATOM 839 O O . SER A 1 101 ? 8.513 7.135 -12.834 1.00 95.56 101 SER A O 1
ATOM 841 N N . ASN A 1 102 ? 6.561 6.634 -13.789 1.00 95.31 102 ASN A N 1
ATOM 842 C CA . ASN A 1 102 ? 5.751 7.585 -13.025 1.00 95.31 102 ASN A CA 1
ATOM 843 C C . ASN A 1 102 ? 5.098 6.971 -11.767 1.00 95.31 102 ASN A C 1
ATOM 845 O O . ASN A 1 102 ? 4.378 7.680 -11.065 1.00 95.31 102 ASN A O 1
ATOM 849 N N . GLY A 1 103 ? 5.310 5.678 -11.498 1.00 96.44 103 GLY A N 1
ATOM 850 C CA . GLY A 1 103 ? 4.730 4.958 -10.362 1.00 96.44 103 GLY A CA 1
ATOM 851 C C . GLY A 1 103 ? 3.337 4.369 -10.601 1.00 96.44 103 GLY A C 1
ATOM 852 O O . GLY A 1 103 ? 2.771 3.779 -9.685 1.00 96.44 103 GLY A O 1
ATOM 853 N N . ALA A 1 104 ? 2.765 4.498 -11.800 1.00 96.31 104 ALA A N 1
ATOM 854 C CA . ALA A 1 104 ? 1.563 3.750 -12.168 1.00 96.31 104 ALA A CA 1
ATOM 855 C C . ALA A 1 104 ? 1.911 2.278 -12.435 1.00 96.31 104 ALA A C 1
ATOM 857 O O . ALA A 1 104 ? 3.025 1.980 -12.870 1.00 96.31 104 ALA A O 1
ATOM 858 N N . LEU A 1 105 ? 0.962 1.361 -12.223 1.00 95.81 105 LEU A N 1
ATOM 859 C CA . LEU A 1 105 ? 1.113 -0.013 -12.703 1.00 95.81 105 LEU A CA 1
ATOM 860 C C . LEU A 1 105 ? 1.325 -0.016 -14.221 1.00 95.81 105 LEU A C 1
ATOM 862 O O . LEU A 1 105 ? 0.688 0.735 -14.957 1.00 95.81 105 LEU A O 1
ATOM 866 N N . SER A 1 106 ? 2.244 -0.861 -14.676 1.00 95.19 106 SER A N 1
ATOM 867 C CA . SER A 1 106 ? 2.533 -1.050 -16.102 1.00 95.19 106 SER A CA 1
ATOM 868 C C . SER A 1 106 ? 1.443 -1.832 -16.831 1.00 95.19 106 SER A C 1
ATOM 870 O O . SER A 1 106 ? 1.308 -1.687 -18.044 1.00 95.19 106 SER A O 1
ATOM 872 N N . ASP A 1 107 ? 0.654 -2.613 -16.090 1.00 91.62 107 ASP A N 1
ATOM 873 C CA . ASP A 1 107 ? -0.460 -3.393 -16.610 1.00 91.62 107 ASP A CA 1
ATOM 874 C C . ASP A 1 107 ? -1.730 -3.124 -15.788 1.00 91.62 107 ASP A C 1
ATOM 876 O O . ASP A 1 107 ? -1.865 -3.557 -14.643 1.00 91.62 107 ASP A O 1
ATOM 880 N N . GLY A 1 108 ? -2.650 -2.352 -16.368 1.00 93.00 108 GLY A N 1
ATOM 881 C CA . GLY A 1 108 ? -3.966 -2.082 -15.792 1.00 93.00 108 GLY A CA 1
ATOM 882 C C . GLY A 1 108 ? -3.958 -1.274 -14.487 1.00 93.00 108 GLY A C 1
ATOM 883 O O . GLY A 1 108 ? -3.318 -0.231 -14.364 1.00 93.00 108 GLY A O 1
ATOM 884 N N . THR A 1 109 ? -4.775 -1.723 -13.534 1.00 96.44 109 THR A N 1
ATOM 885 C CA . THR A 1 109 ? -5.038 -1.076 -12.240 1.00 96.44 109 THR A CA 1
ATOM 886 C C . THR A 1 109 ? -4.980 -2.099 -11.105 1.00 96.44 109 THR A C 1
ATOM 888 O O . THR A 1 109 ? -5.074 -3.302 -11.343 1.00 96.44 109 THR A O 1
ATOM 891 N N . TRP A 1 110 ? -4.898 -1.635 -9.855 1.00 97.50 110 TRP A N 1
ATOM 892 C CA . TRP A 1 110 ? -4.973 -2.528 -8.695 1.00 97.50 110 TRP A CA 1
ATOM 893 C C . TRP A 1 110 ? -6.306 -3.279 -8.607 1.00 97.50 110 TRP A C 1
ATOM 895 O O . TRP A 1 110 ? -6.319 -4.443 -8.222 1.00 97.50 110 TRP A O 1
ATOM 905 N N . GLU A 1 111 ? -7.410 -2.644 -9.011 1.00 96.19 111 GLU A N 1
ATOM 906 C CA . GLU A 1 111 ? -8.730 -3.282 -9.049 1.00 96.19 111 GLU A CA 1
ATOM 907 C C . GLU A 1 111 ? -8.749 -4.440 -10.057 1.00 96.19 111 GLU A C 1
ATOM 909 O O . GLU A 1 111 ? -9.049 -5.569 -9.676 1.00 96.19 111 GLU A O 1
ATOM 914 N N . SER A 1 112 ? -8.312 -4.200 -11.301 1.00 95.81 112 SER A N 1
ATOM 915 C CA . SER A 1 112 ? -8.242 -5.250 -12.330 1.00 95.81 112 SER A CA 1
ATOM 916 C C . SER A 1 112 ? -7.246 -6.359 -11.982 1.00 95.81 112 SER A C 1
ATOM 918 O O . SER A 1 112 ? -7.486 -7.524 -12.284 1.00 95.81 112 SER A O 1
ATOM 920 N N . TRP A 1 113 ? -6.128 -6.013 -11.335 1.00 96.00 113 TRP A N 1
ATOM 921 C CA . TRP A 1 113 ? -5.176 -7.002 -10.832 1.00 96.00 113 TRP A CA 1
ATOM 922 C C . TRP A 1 113 ? -5.818 -7.894 -9.762 1.00 96.00 113 TRP A C 1
ATOM 924 O O . TRP A 1 113 ? -5.703 -9.115 -9.839 1.00 96.00 113 TRP A O 1
ATOM 934 N N . TYR A 1 114 ? -6.531 -7.303 -8.799 1.00 95.81 114 TYR A N 1
ATOM 935 C CA . TYR A 1 114 ? -7.182 -8.040 -7.716 1.00 95.81 114 TYR A CA 1
ATOM 936 C C . TYR A 1 114 ? -8.277 -8.978 -8.235 1.00 95.81 114 TYR A C 1
ATOM 938 O O . TYR A 1 114 ? -8.339 -10.136 -7.827 1.00 95.81 114 TYR A O 1
ATOM 946 N N . GLU A 1 115 ? -9.105 -8.502 -9.168 1.00 93.44 115 GLU A N 1
ATOM 947 C CA . GLU A 1 115 ? -10.127 -9.318 -9.837 1.00 93.44 115 GLU A CA 1
ATOM 948 C C . GLU A 1 115 ? -9.497 -10.508 -10.575 1.00 93.44 115 GLU A C 1
ATOM 950 O O . GLU A 1 115 ? -9.932 -11.643 -10.397 1.00 93.44 115 GLU A O 1
ATOM 955 N N . ALA A 1 116 ? -8.400 -10.287 -11.308 1.00 94.06 116 ALA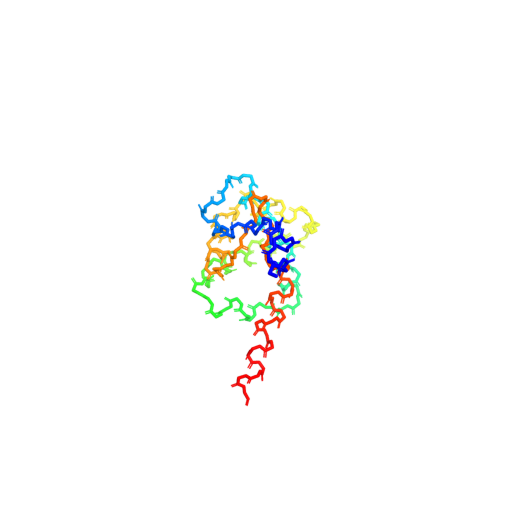 A N 1
ATOM 956 C CA . ALA A 1 116 ? -7.688 -11.364 -11.992 1.00 94.06 116 ALA A CA 1
ATOM 957 C C . ALA A 1 116 ? -7.107 -12.414 -11.024 1.00 94.06 116 ALA A C 1
ATOM 959 O O . ALA A 1 116 ? -7.121 -13.605 -11.338 1.00 94.06 116 ALA A O 1
ATOM 960 N N . GLN A 1 117 ? -6.612 -12.006 -9.847 1.00 92.62 117 GLN A N 1
ATOM 961 C CA . GLN A 1 117 ? -6.178 -12.956 -8.813 1.00 92.62 117 GLN A CA 1
ATOM 962 C C . GLN A 1 117 ? -7.358 -13.781 -8.282 1.00 92.62 117 GLN A C 1
ATOM 964 O O . GLN A 1 117 ? -7.246 -14.996 -8.114 1.00 92.62 117 GLN A O 1
ATOM 969 N N . HIS A 1 118 ? -8.501 -13.137 -8.053 1.00 89.12 118 HIS A N 1
ATOM 970 C CA . HIS A 1 118 ? -9.708 -13.806 -7.580 1.00 89.12 118 HIS A CA 1
ATOM 971 C C . HIS A 1 118 ? -10.226 -14.842 -8.597 1.00 89.12 118 HIS A C 1
ATOM 973 O O . HIS A 1 118 ? -10.552 -15.970 -8.223 1.00 89.12 118 HIS A O 1
ATOM 979 N N . ASP A 1 119 ? -10.226 -14.513 -9.891 1.00 89.81 119 ASP A N 1
ATOM 980 C CA . ASP A 1 119 ? -10.632 -15.430 -10.965 1.00 89.81 119 ASP A CA 1
ATOM 981 C C . ASP A 1 119 ? -9.703 -16.645 -11.091 1.00 89.81 119 ASP A C 1
ATOM 983 O O . ASP A 1 119 ? -10.163 -17.760 -11.359 1.00 89.81 119 ASP A O 1
ATOM 987 N N . GLN A 1 120 ? -8.397 -16.461 -10.868 1.00 86.31 120 GLN A N 1
ATOM 988 C CA . GLN A 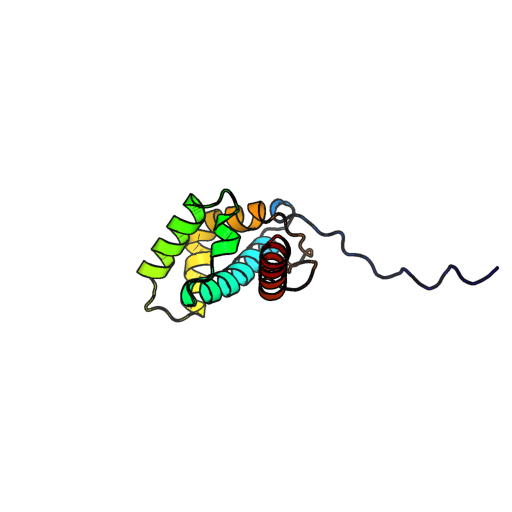1 120 ? -7.432 -17.564 -10.849 1.00 86.31 120 GLN A CA 1
ATOM 989 C C . GLN A 1 120 ? -7.700 -18.534 -9.695 1.00 86.31 120 GLN A C 1
ATOM 991 O O . GLN A 1 120 ? -7.638 -19.746 -9.899 1.00 86.31 120 GLN A O 1
ATOM 996 N N . LEU A 1 121 ? -8.047 -18.022 -8.509 1.00 79.69 121 LEU A N 1
ATOM 997 C CA . LEU A 1 121 ? -8.442 -18.863 -7.377 1.00 79.69 121 LEU A CA 1
ATOM 998 C C . LEU A 1 121 ? -9.752 -19.609 -7.651 1.00 79.69 121 LEU A C 1
ATOM 1000 O O . LEU A 1 121 ? -9.849 -20.796 -7.348 1.00 79.69 121 LEU A O 1
ATOM 1004 N N . ALA A 1 122 ? -10.738 -18.943 -8.258 1.00 74.25 122 ALA A N 1
ATOM 1005 C CA . ALA A 1 122 ? -12.019 -19.556 -8.604 1.00 74.25 122 ALA A CA 1
ATOM 1006 C C . ALA A 1 122 ? -11.889 -20.629 -9.699 1.00 74.25 122 ALA A C 1
ATOM 1008 O O . ALA A 1 122 ? -12.601 -21.626 -9.662 1.00 74.25 122 ALA A O 1
ATOM 1009 N N . SER A 1 123 ? -10.969 -20.442 -10.651 1.00 69.81 123 SER A N 1
ATOM 1010 C CA . SER A 1 123 ? -10.698 -21.394 -11.740 1.00 69.81 123 SER A CA 1
ATOM 1011 C C . SER A 1 123 ? -9.790 -22.562 -11.323 1.00 69.81 123 SER A C 1
ATOM 1013 O O . SER A 1 123 ? -9.619 -23.509 -12.090 1.00 69.81 123 SER A O 1
ATOM 1015 N N . GLY A 1 124 ? -9.163 -22.474 -10.144 1.00 57.94 124 GLY A N 1
ATOM 1016 C CA . GLY A 1 124 ? -8.329 -23.520 -9.543 1.00 57.94 124 GLY A CA 1
ATOM 1017 C C . GLY A 1 124 ? -9.091 -24.507 -8.644 1.00 57.94 124 GLY A C 1
ATOM 1018 O O . GLY A 1 124 ? -8.459 -25.397 -8.070 1.00 57.94 124 GLY A O 1
ATOM 1019 N N . LEU A 1 125 ? -10.413 -24.342 -8.521 1.00 43.62 125 LEU A N 1
ATOM 1020 C CA . LEU A 1 125 ? -11.374 -25.236 -7.858 1.00 43.62 125 LEU A CA 1
ATOM 1021 C C . LEU A 1 125 ? -12.248 -25.952 -8.898 1.00 43.62 125 LEU A C 1
ATOM 1023 O O . LEU A 1 125 ? -12.691 -27.082 -8.588 1.00 43.62 125 LEU A O 1
#

Foldseek 3Di:
DPPDPPPPPPPLQPFDQLVRADPQLLLVLLLQVLLVVVVCVVVVNCVLLVVFPLVVLVVVLNVLCVVCVVDDSNVNSVVCSVPSSVSSSVSRNRVRFTAHNNNATSDDGPVVVSVVSVVVVVVVD

Sequence (125 aa):
MLYKLKEWSMVMQQAMLFDQLDEEAQRRAVQSFLQFYLNRFRTNSLEILSAYPVQYEMEQVNHDVVLNQSRQPEELVDQLVAHDRSLVSRIISALNQGFMSNGALSDGTWESWYEAQHDQLASGL